Protein AF-A0A0L8AGF2-F1 (afdb_monomer_lite)

Secondary structure (DSSP, 8-state):
-HHHHHHHHHHHSTTEEEEEEEEEE-SSS-EEEEEEEEETTEEEEEEEEETTT-BEEEEEETTPPP-SS-BHHHHHHHHHHHHHHH-

Radius of gyration: 12.72 Å; chains: 1; bounding box: 38×22×30 Å

Foldseek 3Di:
DLVVLQVVVCVLDPQKDKDKDFDDDPVPQWTKIWIFIGGNNHTQKIWIATPPFQFTPDIGHHPQDDDPRDGNVVVSVSVSVVSVVVD

Structure (mmCIF, N/CA/C/O backbone):
data_AF-A0A0L8AGF2-F1
#
_entry.id   AF-A0A0L8AGF2-F1
#
loop_
_atom_site.group_PDB
_atom_site.id
_atom_site.type_symbol
_atom_site.label_atom_id
_atom_site.label_alt_id
_atom_site.label_comp_id
_atom_site.label_asym_id
_atom_site.label_entity_id
_atom_site.label_seq_id
_atom_site.pdbx_PDB_ins_code
_atom_site.Cartn_x
_atom_site.Cartn_y
_atom_site.Cartn_z
_atom_site.occupancy
_atom_site.B_iso_or_equiv
_atom_site.auth_seq_id
_atom_site.auth_comp_id
_atom_site.auth_asym_id
_atom_site.auth_atom_id
_atom_site.pdbx_PDB_model_num
ATOM 1 N N . MET A 1 1 ? 2.232 8.115 -7.685 1.00 77.69 1 MET A N 1
ATOM 2 C CA . MET A 1 1 ? 0.876 7.543 -7.508 1.00 77.69 1 MET A CA 1
ATOM 3 C C . MET A 1 1 ? 0.811 6.521 -6.376 1.00 77.69 1 MET A C 1
ATOM 5 O O . MET A 1 1 ? 0.041 6.761 -5.459 1.00 77.69 1 MET A O 1
ATOM 9 N N . VAL A 1 2 ? 1.662 5.483 -6.352 1.00 86.69 2 VAL A N 1
ATOM 10 C CA . VAL A 1 2 ? 1.752 4.479 -5.259 1.00 86.69 2 VAL A CA 1
ATOM 11 C C . VAL A 1 2 ? 1.728 5.101 -3.853 1.00 86.69 2 VAL A C 1
ATOM 13 O O . VAL A 1 2 ? 0.884 4.752 -3.035 1.00 86.69 2 VAL A O 1
ATOM 16 N N . ARG A 1 3 ? 2.581 6.103 -3.594 1.00 90.56 3 ARG A N 1
ATOM 17 C CA . ARG A 1 3 ? 2.609 6.824 -2.307 1.00 90.56 3 ARG A CA 1
ATOM 18 C C . ARG A 1 3 ? 1.260 7.449 -1.928 1.00 90.56 3 ARG A C 1
ATOM 20 O O . ARG A 1 3 ? 0.901 7.422 -0.763 1.00 90.56 3 ARG A O 1
ATOM 27 N N . GLY A 1 4 ? 0.519 7.989 -2.896 1.00 93.38 4 GLY A N 1
ATOM 28 C CA . GLY A 1 4 ? -0.786 8.608 -2.650 1.00 93.38 4 GLY A CA 1
ATOM 29 C C . GLY A 1 4 ? -1.847 7.591 -2.225 1.00 93.38 4 GLY A C 1
ATOM 30 O O . GLY A 1 4 ? -2.611 7.866 -1.307 1.00 93.38 4 GLY A O 1
ATOM 31 N N . LEU A 1 5 ? -1.849 6.396 -2.829 1.00 93.69 5 LEU A N 1
ATOM 32 C CA . LEU A 1 5 ? -2.729 5.300 -2.404 1.00 93.69 5 LEU A CA 1
ATOM 33 C C . LEU A 1 5 ? -2.369 4.795 -1.004 1.00 93.69 5 LEU A C 1
ATOM 35 O O . LEU A 1 5 ? -3.258 4.558 -0.195 1.00 93.69 5 LEU A O 1
ATOM 39 N N . LEU A 1 6 ? -1.075 4.690 -0.693 1.00 93.31 6 LEU A N 1
ATOM 40 C CA . LEU A 1 6 ? -0.618 4.299 0.640 1.00 93.31 6 LEU A CA 1
ATOM 41 C C . LEU A 1 6 ? -0.992 5.336 1.707 1.00 93.31 6 LEU A C 1
ATOM 43 O O . LEU A 1 6 ? -1.441 4.960 2.785 1.00 93.31 6 LEU A O 1
ATOM 47 N N . THR A 1 7 ? -0.861 6.631 1.405 1.00 93.62 7 THR A N 1
ATOM 48 C CA . THR A 1 7 ? -1.337 7.703 2.293 1.00 93.62 7 THR A CA 1
ATOM 49 C C . THR A 1 7 ? -2.844 7.603 2.514 1.00 93.62 7 THR A C 1
ATOM 51 O O . THR A 1 7 ? -3.281 7.588 3.659 1.00 93.62 7 THR A O 1
ATOM 54 N N . LYS A 1 8 ? -3.635 7.415 1.449 1.00 92.69 8 LYS A N 1
ATOM 55 C CA . LYS A 1 8 ? -5.083 7.207 1.579 1.00 92.69 8 LYS A CA 1
ATOM 56 C C . LYS A 1 8 ? -5.411 6.002 2.468 1.00 92.69 8 LYS A C 1
ATOM 58 O O . LYS A 1 8 ? -6.283 6.102 3.321 1.00 92.69 8 LYS A O 1
ATOM 63 N N . LEU A 1 9 ? -4.694 4.889 2.304 1.00 91.50 9 LEU A N 1
ATOM 64 C CA . LEU A 1 9 ? -4.861 3.695 3.133 1.00 91.50 9 LEU A CA 1
ATOM 65 C C . LEU A 1 9 ? -4.588 3.978 4.622 1.00 91.50 9 LEU A C 1
ATOM 67 O O . LEU A 1 9 ? -5.355 3.532 5.470 1.00 91.50 9 LEU A O 1
ATOM 71 N N . SER A 1 10 ? -3.526 4.726 4.949 1.00 92.00 10 SER A N 1
ATOM 72 C CA . SER A 1 10 ? -3.240 5.111 6.342 1.00 92.00 10 SER A CA 1
ATOM 73 C C . SER A 1 10 ? -4.250 6.108 6.913 1.00 92.00 10 SER A C 1
ATOM 75 O O . SER A 1 10 ? -4.544 6.054 8.104 1.00 92.00 10 SER A O 1
ATOM 77 N N . ASP A 1 11 ? -4.811 6.985 6.080 1.00 91.81 11 ASP A N 1
ATOM 78 C CA . ASP A 1 11 ? -5.810 7.969 6.512 1.00 91.81 11 ASP A CA 1
ATOM 79 C C . ASP A 1 11 ? -7.169 7.315 6.812 1.00 91.81 11 ASP A C 1
AT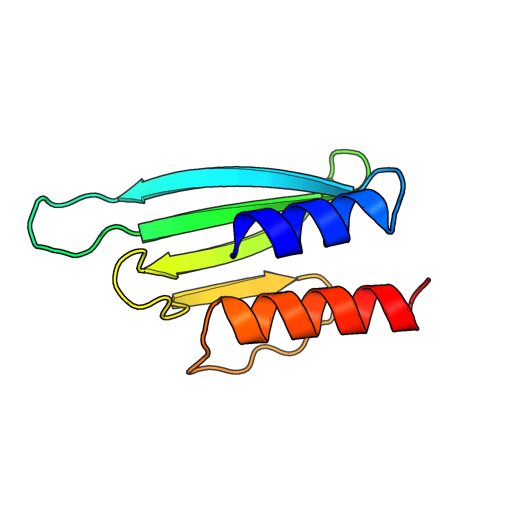OM 81 O O . ASP A 1 11 ? -7.926 7.805 7.647 1.00 91.81 11 ASP A O 1
ATOM 85 N N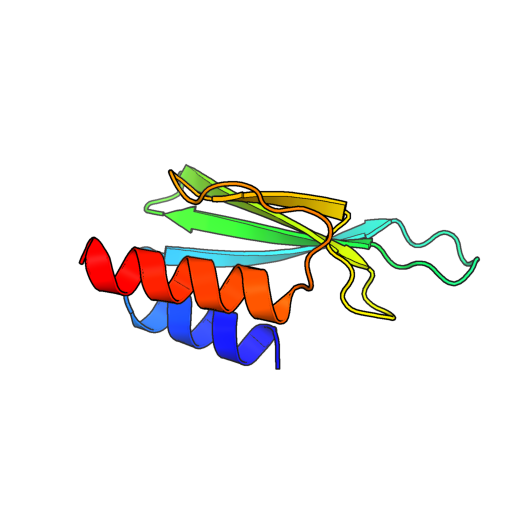 . MET A 1 12 ? -7.480 6.191 6.156 1.00 88.44 12 MET A N 1
ATOM 86 C CA . MET A 1 12 ? -8.743 5.470 6.336 1.00 88.44 12 MET A CA 1
ATOM 87 C C . MET A 1 12 ? -8.868 4.772 7.692 1.00 88.44 12 MET A C 1
ATOM 89 O O . MET A 1 12 ? -9.987 4.586 8.169 1.00 88.44 12 MET A O 1
ATOM 93 N N . ARG A 1 13 ? -7.757 4.357 8.315 1.00 81.88 13 ARG A N 1
ATOM 94 C CA . ARG A 1 13 ? -7.806 3.581 9.560 1.00 81.88 13 ARG A CA 1
ATOM 95 C C . ARG A 1 13 ? -6.696 3.974 10.516 1.00 81.88 13 ARG A C 1
ATOM 97 O O . ARG A 1 13 ? -5.512 3.748 10.266 1.00 81.88 13 ARG A O 1
ATOM 104 N N . THR A 1 14 ? -7.095 4.502 11.668 1.00 82.12 14 THR A N 1
ATOM 105 C CA . THR A 1 14 ? -6.167 4.855 12.740 1.00 82.12 14 THR A CA 1
ATOM 106 C C . THR A 1 14 ? -5.416 3.603 13.196 1.00 82.12 14 THR A C 1
ATOM 108 O O . THR A 1 14 ? -6.021 2.650 13.676 1.00 82.12 14 THR A O 1
ATOM 111 N N . GLY A 1 15 ? -4.093 3.591 13.019 1.00 85.12 15 GLY A N 1
ATOM 112 C CA . GLY A 1 15 ? -3.237 2.452 13.364 1.00 85.12 15 GLY A CA 1
ATOM 113 C C . GLY A 1 15 ? -2.669 1.690 12.166 1.00 85.12 15 GLY A C 1
ATOM 114 O O . GLY A 1 15 ? -1.728 0.919 12.368 1.00 85.12 15 GLY A O 1
ATOM 115 N N . LEU A 1 16 ? -3.155 1.943 10.942 1.00 92.25 16 LEU A N 1
ATOM 116 C CA . LEU A 1 16 ? -2.476 1.503 9.724 1.00 92.25 16 LEU A CA 1
ATOM 117 C C . LEU A 1 16 ? -1.294 2.424 9.413 1.00 92.25 16 LEU A C 1
ATOM 119 O O . LEU A 1 16 ? -1.432 3.636 9.262 1.00 92.25 16 LEU A O 1
ATOM 123 N N . THR A 1 17 ? -0.113 1.834 9.284 1.00 94.94 17 THR A N 1
ATOM 124 C CA . THR A 1 17 ? 1.111 2.528 8.871 1.00 94.94 17 THR A CA 1
ATOM 125 C C . THR A 1 17 ? 1.823 1.715 7.806 1.00 94.94 17 THR A C 1
ATOM 127 O O . THR A 1 17 ? 1.618 0.508 7.680 1.00 94.94 17 THR A O 1
ATOM 130 N N . TRP A 1 18 ? 2.663 2.364 7.011 1.00 95.56 18 TRP A N 1
ATOM 131 C CA . TRP A 1 18 ? 3.386 1.701 5.936 1.00 95.56 18 TRP A CA 1
ATOM 132 C C . TRP A 1 18 ? 4.812 2.231 5.825 1.00 95.56 18 TRP A C 1
ATOM 134 O O . TRP A 1 18 ? 5.112 3.360 6.213 1.00 95.56 18 TRP A O 1
ATOM 144 N N . ARG A 1 19 ? 5.700 1.405 5.274 1.00 94.94 19 ARG A N 1
ATOM 145 C CA . ARG A 1 19 ? 7.058 1.796 4.877 1.00 94.94 19 ARG A CA 1
ATOM 146 C C . ARG A 1 19 ? 7.416 1.152 3.548 1.00 94.94 19 ARG A C 1
ATOM 148 O O . ARG A 1 19 ? 6.901 0.083 3.226 1.00 94.94 19 ARG A O 1
ATOM 155 N N . ILE A 1 20 ? 8.305 1.799 2.805 1.00 93.75 20 ILE A N 1
ATOM 156 C CA . ILE A 1 20 ? 8.865 1.264 1.565 1.00 93.75 20 ILE A CA 1
ATOM 157 C C . ILE A 1 20 ? 10.344 1.004 1.800 1.00 93.75 20 ILE A C 1
ATOM 159 O O . ILE A 1 20 ? 11.078 1.915 2.180 1.00 93.75 20 ILE A O 1
ATOM 163 N N . ASN A 1 21 ? 10.762 -0.230 1.560 1.00 91.00 21 ASN A N 1
ATOM 164 C CA . ASN A 1 21 ? 12.154 -0.638 1.566 1.00 91.00 21 ASN A CA 1
ATOM 165 C C . ASN A 1 21 ? 12.626 -0.847 0.125 1.00 91.00 21 ASN A C 1
ATOM 167 O O . ASN A 1 21 ? 11.857 -1.276 -0.737 1.00 91.00 21 ASN A O 1
ATOM 171 N N . ASN A 1 22 ? 13.903 -0.570 -0.124 1.00 84.56 22 ASN A N 1
ATOM 172 C CA . ASN A 1 22 ? 14.583 -1.015 -1.332 1.00 84.56 22 ASN A CA 1
ATOM 173 C C . ASN A 1 22 ? 15.297 -2.326 -0.996 1.00 84.56 22 ASN A C 1
ATOM 175 O O . ASN A 1 22 ? 16.159 -2.340 -0.117 1.00 84.56 22 ASN A O 1
ATOM 179 N N . THR A 1 23 ? 14.876 -3.423 -1.621 1.00 73.25 23 THR A N 1
ATOM 180 C CA . THR A 1 23 ? 15.349 -4.761 -1.237 1.00 73.25 23 THR A CA 1
ATOM 181 C C . THR A 1 23 ? 16.454 -5.255 -2.167 1.00 73.25 23 THR A C 1
ATOM 183 O O . THR A 1 23 ? 17.294 -6.045 -1.741 1.00 73.25 23 THR A O 1
ATOM 186 N N . TYR A 1 24 ? 16.485 -4.803 -3.425 1.00 70.44 24 TYR A N 1
ATOM 187 C CA . TYR A 1 24 ? 17.483 -5.247 -4.395 1.00 70.44 24 TYR A CA 1
ATOM 188 C C . TYR A 1 24 ? 17.645 -4.242 -5.543 1.00 70.44 24 TYR A C 1
ATOM 190 O O . TYR A 1 24 ? 16.667 -3.899 -6.207 1.00 70.44 24 TYR A O 1
ATOM 198 N N . SER A 1 25 ? 18.882 -3.811 -5.801 1.00 64.31 25 SER A N 1
ATOM 199 C CA . SER A 1 25 ? 19.269 -3.025 -6.978 1.00 64.31 25 SER A CA 1
ATOM 200 C C . SER A 1 25 ? 20.552 -3.622 -7.567 1.00 64.31 25 SER A C 1
ATOM 202 O O . SER A 1 25 ? 21.644 -3.369 -7.062 1.00 64.31 25 SER A O 1
ATOM 204 N N . ASN A 1 26 ? 20.446 -4.456 -8.603 1.00 54.38 26 ASN A N 1
ATOM 205 C CA . ASN A 1 26 ? 21.604 -5.157 -9.190 1.00 54.38 26 ASN A CA 1
ATOM 206 C C . ASN A 1 26 ? 22.345 -4.350 -10.274 1.00 54.38 26 ASN A C 1
ATOM 208 O O . ASN A 1 26 ? 23.164 -4.891 -11.000 1.00 54.38 26 ASN A O 1
ATOM 212 N N . GLY A 1 27 ? 22.041 -3.070 -10.491 1.00 56.41 27 GLY A N 1
ATOM 213 C CA . GLY A 1 27 ? 22.668 -2.322 -11.596 1.00 56.41 27 GLY A CA 1
ATOM 214 C C . GLY A 1 27 ? 22.388 -2.891 -13.002 1.00 56.41 27 GLY A C 1
ATOM 215 O O . GLY A 1 27 ? 22.965 -2.410 -13.969 1.00 56.41 27 GLY A O 1
ATOM 216 N N . ILE A 1 28 ? 21.498 -3.888 -13.109 1.00 60.25 28 ILE A N 1
ATOM 217 C CA . ILE A 1 28 ? 20.936 -4.463 -14.335 1.00 60.25 28 ILE A CA 1
ATOM 218 C C . ILE A 1 28 ? 19.418 -4.248 -14.244 1.00 60.25 28 ILE A C 1
ATOM 220 O O . ILE A 1 28 ? 18.671 -5.155 -13.876 1.00 60.25 28 ILE A O 1
ATOM 224 N N . ASP A 1 29 ? 19.004 -2.996 -14.437 1.00 64.50 29 ASP A N 1
ATOM 225 C CA . ASP A 1 29 ? 17.653 -2.515 -14.787 1.00 64.50 29 ASP A CA 1
ATOM 226 C C . ASP A 1 29 ? 16.424 -3.005 -13.999 1.00 64.50 29 ASP A C 1
ATOM 228 O O . ASP A 1 29 ? 15.300 -2.768 -14.424 1.00 64.50 29 ASP A O 1
ATOM 232 N N . ASN A 1 30 ? 16.586 -3.667 -12.853 1.00 72.44 30 ASN A N 1
ATOM 233 C CA . ASN A 1 30 ? 15.460 -4.133 -12.047 1.00 72.44 30 ASN A CA 1
ATOM 234 C C . ASN A 1 30 ? 15.653 -3.754 -10.582 1.00 72.44 30 ASN A C 1
ATOM 236 O O . ASN A 1 30 ? 16.449 -4.366 -9.859 1.00 72.44 30 ASN A O 1
ATOM 240 N N . THR A 1 31 ? 14.898 -2.751 -10.147 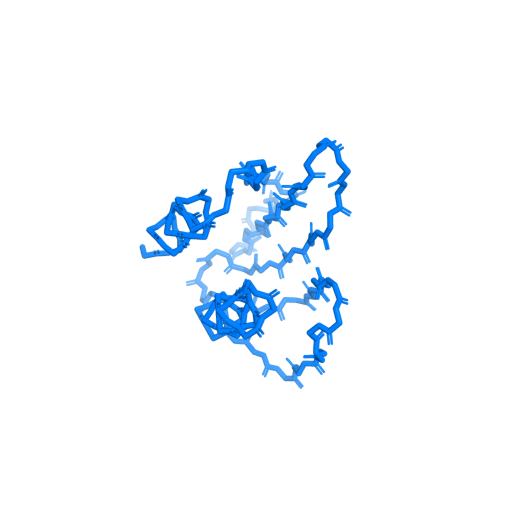1.00 89.00 31 THR A N 1
ATOM 241 C CA . THR A 1 31 ? 14.836 -2.302 -8.762 1.00 89.00 31 THR A CA 1
ATOM 242 C C . THR A 1 31 ? 13.612 -2.906 -8.104 1.00 89.00 31 THR A C 1
ATOM 244 O O . THR A 1 31 ? 12.475 -2.557 -8.418 1.00 89.00 31 THR A O 1
ATOM 247 N N . VAL A 1 32 ? 13.832 -3.791 -7.135 1.00 91.19 32 VAL A N 1
ATOM 248 C CA . VAL A 1 32 ? 12.727 -4.370 -6.370 1.00 91.19 32 VAL A CA 1
ATOM 249 C C . VAL A 1 32 ? 12.461 -3.521 -5.137 1.00 91.19 32 VAL A C 1
ATOM 251 O O . VAL A 1 32 ? 13.302 -3.405 -4.236 1.00 91.19 32 VAL A O 1
ATOM 254 N N . LEU A 1 33 ? 11.257 -2.961 -5.085 1.00 93.06 33 LEU A N 1
ATOM 255 C CA . LEU A 1 33 ? 10.733 -2.285 -3.911 1.00 93.06 33 LEU A CA 1
ATOM 256 C C . LEU A 1 33 ? 9.815 -3.204 -3.122 1.00 93.06 33 LEU A C 1
ATOM 258 O O . LEU A 1 33 ? 9.096 -4.042 -3.666 1.00 93.06 33 LEU A O 1
ATOM 262 N N . GLU A 1 34 ? 9.811 -2.994 -1.814 1.00 95.12 34 GLU A N 1
ATOM 263 C CA . GLU A 1 34 ? 8.954 -3.709 -0.890 1.00 95.12 34 GLU A CA 1
ATOM 264 C C . GLU A 1 34 ? 8.152 -2.733 -0.037 1.00 95.12 34 GLU A C 1
ATOM 266 O O . GLU A 1 34 ? 8.708 -1.972 0.753 1.00 95.12 34 GLU A O 1
ATOM 271 N N . ILE A 1 35 ? 6.830 -2.785 -0.162 1.00 95.94 35 ILE A N 1
ATOM 272 C CA . ILE A 1 35 ? 5.910 -2.110 0.748 1.00 95.94 35 ILE A CA 1
ATOM 273 C C . ILE A 1 35 ? 5.602 -3.058 1.900 1.00 95.94 35 ILE A C 1
ATOM 275 O O . ILE A 1 35 ? 5.149 -4.185 1.693 1.00 95.94 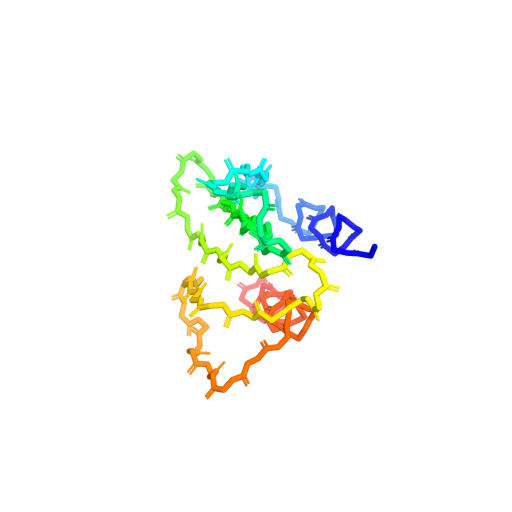35 ILE A O 1
ATOM 279 N N . LEU A 1 36 ? 5.793 -2.574 3.119 1.00 96.25 36 LEU A N 1
ATOM 280 C CA . LEU A 1 36 ? 5.392 -3.249 4.345 1.00 96.25 36 LEU A CA 1
ATOM 281 C C . LEU A 1 36 ? 4.273 -2.449 4.993 1.00 96.25 36 LEU A C 1
ATOM 283 O O . LEU A 1 36 ? 4.424 -1.246 5.202 1.00 96.25 36 LEU A O 1
ATOM 287 N N . ILE A 1 37 ? 3.169 -3.125 5.301 1.00 95.62 37 ILE A N 1
ATOM 288 C CA . ILE A 1 37 ? 1.989 -2.520 5.921 1.00 95.62 37 ILE A CA 1
ATOM 289 C C . ILE A 1 37 ? 1.834 -3.112 7.315 1.00 95.62 37 ILE A C 1
ATOM 291 O O . ILE A 1 37 ? 1.935 -4.329 7.498 1.00 95.62 37 ILE A O 1
ATOM 295 N N . PHE A 1 38 ? 1.609 -2.232 8.280 1.00 94.94 38 PHE A N 1
ATOM 296 C CA . PHE A 1 38 ? 1.490 -2.549 9.689 1.00 94.94 38 PHE A CA 1
ATOM 297 C C . PHE A 1 38 ? 0.161 -2.055 10.227 1.00 94.94 38 PHE A C 1
ATOM 299 O O . PHE A 1 38 ? -0.274 -0.959 9.886 1.00 94.94 38 PHE A O 1
ATOM 306 N N . GLU A 1 39 ? -0.425 -2.828 11.126 1.00 92.62 39 GLU A N 1
ATOM 307 C CA . GLU A 1 39 ? -1.585 -2.449 11.915 1.00 92.62 39 GLU A CA 1
ATOM 308 C C . GLU A 1 39 ? -1.250 -2.660 13.388 1.00 92.62 39 GLU A C 1
ATOM 310 O O . GLU A 1 39 ? -0.824 -3.746 13.769 1.00 92.62 39 GLU A O 1
ATOM 315 N N . SER A 1 40 ? -1.369 -1.624 14.220 1.00 89.69 40 SER A N 1
ATOM 316 C CA . SER A 1 40 ? -1.085 -1.730 15.664 1.00 89.69 40 SER A CA 1
ATOM 317 C C . SER A 1 40 ? 0.288 -2.351 1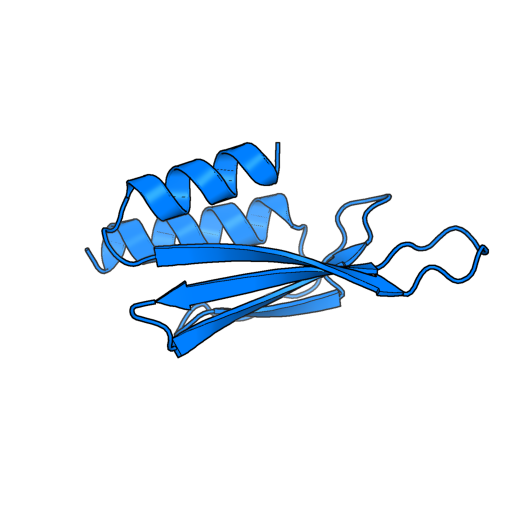5.990 1.00 89.69 40 SER A C 1
ATOM 319 O O . SER A 1 40 ? 0.450 -3.026 17.001 1.00 89.69 40 SER A O 1
ATOM 321 N N . ARG A 1 41 ? 1.297 -2.060 15.150 1.00 86.81 41 ARG A N 1
ATOM 322 C CA . ARG A 1 41 ? 2.687 -2.579 15.186 1.00 86.81 41 ARG A CA 1
ATOM 323 C C . ARG A 1 41 ? 2.884 -4.015 14.686 1.00 86.81 41 ARG A C 1
ATOM 325 O O . ARG A 1 41 ? 4.029 -4.456 14.610 1.00 86.81 41 ARG A O 1
ATOM 332 N N . GLU A 1 42 ? 1.834 -4.711 14.269 1.00 91.88 42 GLU A N 1
ATOM 333 C CA . GLU A 1 42 ? 1.936 -6.023 13.629 1.00 91.88 42 GLU A CA 1
ATOM 334 C C . GLU A 1 42 ? 1.968 -5.894 12.106 1.00 91.88 42 GLU A C 1
ATOM 336 O O . GLU A 1 42 ? 1.226 -5.109 11.522 1.00 91.88 42 GLU A O 1
ATOM 341 N N . GLN A 1 43 ? 2.830 -6.662 11.434 1.00 93.88 43 GLN A N 1
ATOM 342 C CA . GLN A 1 43 ? 2.925 -6.618 9.976 1.00 93.88 43 GLN A CA 1
ATOM 343 C C . GLN A 1 43 ? 1.786 -7.420 9.328 1.00 93.88 43 GLN A C 1
ATOM 345 O O . GLN A 1 43 ? 1.854 -8.645 9.202 1.00 93.88 43 GLN A O 1
ATOM 350 N N . THR A 1 44 ? 0.772 -6.716 8.838 1.00 93.69 44 THR A N 1
ATOM 351 C CA . THR A 1 44 ? -0.414 -7.297 8.194 1.00 93.69 44 THR A CA 1
ATOM 352 C C . THR A 1 44 ? -0.281 -7.405 6.674 1.00 93.69 44 THR A C 1
ATOM 354 O O . THR A 1 44 ? -0.997 -8.190 6.045 1.00 93.69 44 THR A O 1
ATOM 357 N N . GLY A 1 45 ? 0.676 -6.680 6.079 1.00 94.69 45 GLY A N 1
ATOM 358 C CA . GLY A 1 45 ? 0.886 -6.646 4.636 1.00 94.69 45 GLY A CA 1
ATOM 359 C C . GLY A 1 45 ? 2.346 -6.644 4.194 1.00 94.69 45 GLY A C 1
ATOM 360 O O . GLY A 1 45 ? 3.227 -6.107 4.869 1.00 94.69 45 GLY A O 1
ATOM 361 N N . ARG A 1 46 ? 2.602 -7.242 3.030 1.00 95.69 46 ARG A N 1
ATOM 362 C CA . ARG A 1 46 ? 3.872 -7.162 2.296 1.00 95.69 46 ARG A CA 1
ATOM 363 C C . ARG A 1 46 ? 3.589 -7.220 0.804 1.00 95.69 46 ARG A C 1
ATOM 365 O O . ARG A 1 46 ? 2.896 -8.137 0.376 1.00 95.69 46 ARG A O 1
ATOM 372 N N . ILE A 1 47 ? 4.133 -6.290 0.030 1.00 95.81 47 ILE A N 1
ATOM 373 C CA . ILE A 1 47 ? 3.997 -6.245 -1.430 1.00 95.81 47 ILE A CA 1
ATOM 374 C C . ILE A 1 47 ? 5.382 -5.989 -2.020 1.00 95.81 47 ILE A C 1
ATOM 376 O O . ILE A 1 47 ? 5.982 -4.961 -1.721 1.00 95.81 47 ILE A O 1
ATOM 380 N N . ALA A 1 48 ? 5.886 -6.911 -2.833 1.00 94.50 48 ALA A N 1
ATOM 381 C CA . ALA A 1 48 ? 7.136 -6.768 -3.570 1.00 94.50 48 ALA A CA 1
ATOM 382 C C . ALA A 1 48 ? 6.828 -6.521 -5.049 1.00 94.50 48 ALA A C 1
ATOM 384 O O . ALA A 1 48 ? 6.078 -7.292 -5.653 1.00 94.50 48 ALA A O 1
ATOM 385 N N . PHE A 1 49 ? 7.394 -5.462 -5.620 1.00 93.81 49 PHE A N 1
ATOM 386 C CA . PHE A 1 49 ? 7.139 -5.060 -7.002 1.00 93.81 49 PHE A CA 1
ATOM 387 C C . PHE A 1 49 ? 8.377 -4.431 -7.650 1.00 93.81 49 PHE A C 1
ATOM 389 O O . PHE A 1 49 ? 9.271 -3.942 -6.955 1.00 93.81 49 PHE A O 1
ATOM 396 N N . GLN A 1 50 ? 8.425 -4.463 -8.978 1.00 92.88 50 GLN A N 1
ATOM 397 C CA . GLN A 1 50 ? 9.453 -3.797 -9.775 1.00 92.88 50 GLN A CA 1
ATOM 398 C C . GLN A 1 50 ? 9.129 -2.305 -9.893 1.00 92.88 50 GLN A C 1
ATOM 400 O O . GLN A 1 50 ? 7.995 -1.927 -10.191 1.00 92.88 50 GLN A O 1
ATOM 405 N N . LEU A 1 51 ? 10.106 -1.442 -9.612 1.00 90.88 51 LEU A N 1
ATOM 406 C CA . LEU A 1 51 ? 9.926 0.012 -9.669 1.00 90.88 51 LEU A CA 1
ATOM 407 C C . LEU A 1 51 ? 9.669 0.490 -11.101 1.00 90.88 51 LEU A C 1
ATOM 409 O O . LEU A 1 51 ? 8.939 1.458 -11.301 1.00 90.88 51 LEU A O 1
ATOM 413 N N . GLU A 1 52 ? 10.299 -0.169 -12.067 1.00 89.69 52 GLU A N 1
ATOM 414 C CA . GLU A 1 52 ? 10.373 0.263 -13.456 1.00 89.69 52 GLU A CA 1
ATOM 415 C C . GLU A 1 52 ? 9.021 0.166 -14.170 1.00 89.69 52 GLU A C 1
ATOM 417 O O . GLU A 1 52 ? 8.636 1.093 -14.882 1.00 89.69 52 GLU A O 1
ATOM 422 N N . ASP A 1 53 ? 8.281 -0.919 -13.948 1.00 90.94 53 ASP A N 1
ATOM 423 C CA . ASP A 1 53 ? 7.020 -1.198 -14.642 1.00 90.94 53 ASP A CA 1
ATOM 424 C C . ASP A 1 53 ? 5.830 -1.446 -13.703 1.00 90.94 53 ASP A C 1
ATOM 426 O O . ASP A 1 53 ? 4.694 -1.539 -14.166 1.00 90.94 53 ASP A O 1
ATOM 430 N N . GLY A 1 54 ? 6.057 -1.500 -12.386 1.00 92.81 54 GLY A N 1
ATOM 431 C CA . GLY A 1 54 ? 5.012 -1.732 -11.393 1.00 92.81 54 GLY A CA 1
ATOM 432 C C . GLY A 1 54 ? 4.597 -3.195 -11.235 1.00 92.81 54 GLY A C 1
ATOM 433 O O . GLY A 1 54 ? 3.658 -3.463 -10.475 1.00 92.81 54 GLY A O 1
ATOM 434 N N . HIS A 1 55 ? 5.279 -4.135 -11.897 1.00 94.38 55 HIS A N 1
ATOM 435 C CA . HIS A 1 55 ? 4.930 -5.548 -11.861 1.00 94.38 55 HIS A CA 1
ATOM 436 C C . HIS A 1 55 ? 5.074 -6.121 -10.449 1.00 94.38 55 HIS A C 1
ATOM 438 O O . HIS A 1 55 ? 6.133 -6.030 -9.820 1.00 94.38 55 HIS A O 1
ATOM 444 N N . VAL A 1 56 ? 4.008 -6.738 -9.936 1.00 94.81 56 VAL A N 1
ATOM 445 C CA . VAL A 1 56 ? 4.014 -7.347 -8.604 1.00 94.81 56 VAL A CA 1
ATOM 446 C C . VAL A 1 56 ? 4.625 -8.738 -8.679 1.00 94.81 56 VAL A C 1
ATOM 448 O O . VAL A 1 56 ? 4.086 -9.643 -9.306 1.00 94.81 56 VAL A O 1
ATOM 451 N N . ILE A 1 57 ? 5.731 -8.922 -7.964 1.00 93.00 57 ILE A N 1
ATOM 452 C CA . ILE A 1 57 ? 6.441 -10.199 -7.852 1.00 93.00 57 ILE A CA 1
ATOM 453 C C . ILE A 1 57 ? 5.696 -11.119 -6.882 1.00 93.00 57 ILE A C 1
ATOM 455 O O . ILE A 1 57 ? 5.518 -12.311 -7.124 1.00 93.00 57 ILE A O 1
ATOM 459 N N . ASN A 1 58 ? 5.281 -10.571 -5.738 1.00 92.44 58 ASN A N 1
ATOM 460 C CA . ASN A 1 58 ? 4.522 -11.289 -4.721 1.00 92.44 58 ASN A CA 1
ATOM 461 C C . ASN A 1 58 ? 3.864 -10.290 -3.772 1.00 92.44 58 ASN A C 1
ATOM 463 O O . ASN A 1 58 ? 4.416 -9.229 -3.486 1.00 92.44 58 ASN A O 1
ATOM 467 N N . TYR A 1 59 ? 2.721 -10.659 -3.208 1.00 95.38 59 TYR A N 1
ATOM 468 C CA . TYR A 1 59 ? 2.108 -9.888 -2.140 1.00 95.38 59 TYR A CA 1
ATOM 469 C C . TYR A 1 59 ? 1.326 -10.760 -1.171 1.00 95.38 59 TYR A C 1
ATOM 471 O O . TYR A 1 59 ? 0.952 -11.882 -1.492 1.00 95.38 59 TYR A O 1
ATOM 479 N N . ARG A 1 60 ? 1.088 -10.253 0.033 1.00 94.75 60 ARG A N 1
ATOM 480 C CA . ARG A 1 60 ? 0.141 -10.782 1.016 1.00 94.75 60 ARG A CA 1
ATOM 481 C C . ARG A 1 60 ? -0.456 -9.594 1.749 1.00 94.75 60 ARG A C 1
ATOM 483 O O . ARG A 1 60 ? 0.301 -8.758 2.236 1.00 94.75 60 ARG A O 1
ATOM 490 N N . TYR A 1 61 ? -1.774 -9.563 1.882 1.00 93.50 61 TYR A N 1
ATOM 491 C CA . TYR A 1 61 ? -2.465 -8.595 2.721 1.00 93.50 61 TYR A CA 1
ATOM 492 C C . TYR A 1 61 ? -3.726 -9.233 3.297 1.00 93.50 61 TYR A C 1
ATOM 494 O O . TYR A 1 61 ? -4.658 -9.493 2.544 1.00 93.50 61 TYR A O 1
ATOM 502 N N . LYS A 1 62 ? -3.739 -9.511 4.608 1.00 91.06 62 LYS A N 1
ATOM 503 C CA . LYS A 1 62 ? -4.888 -10.115 5.314 1.00 91.06 62 LYS A CA 1
ATOM 504 C C . LYS A 1 62 ? -5.544 -11.252 4.500 1.00 91.06 62 LYS A C 1
ATOM 506 O O . LYS A 1 62 ? -4.846 -12.184 4.099 1.00 91.06 62 LYS A O 1
ATOM 511 N N . GLU A 1 63 ? -6.847 -11.153 4.239 1.00 87.69 63 GLU A N 1
ATOM 512 C CA . GLU A 1 63 ? -7.650 -12.117 3.476 1.00 87.69 63 GLU A CA 1
ATOM 513 C C . GLU A 1 63 ? -7.806 -11.745 1.990 1.00 87.69 63 GLU A C 1
ATOM 515 O O . GLU A 1 63 ? -8.553 -12.399 1.257 1.00 87.69 63 GLU A O 1
ATOM 520 N N . VAL A 1 64 ? -7.096 -10.716 1.508 1.00 86.81 64 VAL A N 1
ATOM 521 C CA . VAL A 1 64 ? -7.116 -10.344 0.088 1.00 86.81 64 VAL A CA 1
ATOM 522 C C . VAL A 1 64 ? -6.545 -11.498 -0.730 1.00 86.81 64 VAL A C 1
ATOM 524 O O . VAL A 1 64 ? -5.394 -11.916 -0.552 1.00 86.81 64 VAL A O 1
ATOM 527 N N . LYS A 1 65 ? -7.364 -12.029 -1.644 1.00 83.88 65 LYS A N 1
ATOM 528 C CA . LYS A 1 65 ? -6.971 -13.133 -2.522 1.00 83.88 65 LYS A CA 1
ATOM 529 C C . LYS A 1 65 ? -5.832 -12.691 -3.430 1.00 83.88 65 LYS A C 1
ATOM 531 O O . LYS A 1 65 ? -5.927 -11.666 -4.099 1.00 83.88 65 LYS A O 1
ATOM 536 N N . LYS A 1 66 ? -4.776 -13.505 -3.484 1.00 84.56 66 LYS A N 1
ATOM 537 C CA . LYS A 1 66 ? -3.666 -13.283 -4.408 1.00 84.56 66 LYS A CA 1
ATOM 538 C C . LYS A 1 66 ? -4.109 -13.551 -5.841 1.00 84.56 66 LYS A C 1
ATOM 540 O O . LYS A 1 66 ? -4.559 -14.655 -6.138 1.00 84.56 66 LYS A O 1
ATOM 545 N N . GLN A 1 67 ? -3.922 -12.575 -6.715 1.00 83.62 67 GLN A N 1
ATOM 546 C CA . GLN A 1 67 ? -4.094 -12.703 -8.154 1.00 83.62 67 GLN A CA 1
ATOM 547 C C . GLN A 1 67 ? -2.792 -12.244 -8.805 1.00 83.62 67 GLN A C 1
ATOM 549 O O . GLN A 1 67 ? -2.355 -11.119 -8.593 1.00 83.62 67 GLN A O 1
ATOM 554 N N . LEU A 1 68 ? -2.121 -13.149 -9.513 1.00 82.75 68 LEU A N 1
ATOM 555 C CA . LEU A 1 68 ? -0.921 -12.855 -10.292 1.00 82.75 68 LEU A CA 1
ATOM 556 C C . LEU A 1 68 ? -1.128 -13.396 -11.715 1.00 82.75 68 LEU A C 1
ATOM 558 O O . LEU A 1 68 ? -1.714 -14.474 -11.852 1.00 82.75 68 LEU A O 1
ATOM 562 N N . PRO A 1 69 ? -0.646 -12.699 -12.759 1.00 84.50 69 PRO A N 1
ATOM 563 C CA . PRO A 1 69 ? 0.118 -11.444 -12.709 1.00 84.50 69 PRO A CA 1
ATOM 564 C C . PRO A 1 69 ? -0.750 -10.236 -12.307 1.00 84.50 69 PRO A C 1
ATOM 566 O O . PRO A 1 69 ? -1.931 -10.195 -12.636 1.00 84.50 69 PRO A O 1
ATOM 569 N N . ALA A 1 70 ? -0.170 -9.262 -11.598 1.00 92.44 70 ALA A N 1
ATOM 570 C CA . ALA A 1 70 ? -0.862 -8.038 -11.181 1.00 92.44 70 ALA A CA 1
ATOM 571 C C . ALA A 1 70 ? 0.062 -6.814 -11.200 1.00 92.44 70 ALA A C 1
ATOM 573 O O . ALA A 1 70 ? 1.286 -6.940 -11.099 1.00 92.44 70 ALA A O 1
ATOM 574 N N . GLN A 1 71 ? -0.543 -5.631 -11.301 1.00 95.38 71 GLN A N 1
ATOM 575 C CA . GLN A 1 71 ? 0.134 -4.342 -11.188 1.00 95.38 71 GLN A CA 1
ATOM 576 C C . GLN A 1 71 ? 0.004 -3.785 -9.770 1.00 95.38 71 GLN A C 1
ATOM 578 O O . GLN A 1 71 ? -1.015 -3.976 -9.104 1.00 95.38 71 GLN A O 1
ATOM 583 N N . ILE A 1 72 ? 1.020 -3.053 -9.302 1.00 95.19 72 ILE A N 1
ATOM 584 C CA . ILE A 1 72 ? 1.033 -2.503 -7.935 1.00 95.19 72 ILE A CA 1
ATOM 585 C C . ILE A 1 72 ? -0.176 -1.603 -7.656 1.00 95.19 72 ILE A C 1
ATOM 587 O O . ILE A 1 72 ? -0.694 -1.574 -6.541 1.00 95.19 72 ILE A O 1
ATOM 591 N N . MET A 1 73 ? -0.646 -0.883 -8.673 1.00 94.62 73 MET A N 1
ATOM 592 C CA . MET A 1 73 ? -1.822 -0.025 -8.562 1.00 94.62 73 MET A CA 1
ATOM 593 C C . MET A 1 73 ? -3.089 -0.839 -8.295 1.00 94.62 73 MET A C 1
ATOM 595 O O . MET A 1 73 ? -3.823 -0.497 -7.371 1.00 94.62 73 MET A O 1
ATOM 599 N N . ASP A 1 74 ? -3.298 -1.930 -9.032 1.00 94.38 74 ASP A N 1
ATOM 600 C CA . ASP A 1 74 ? -4.467 -2.800 -8.870 1.00 94.38 74 ASP A CA 1
ATOM 601 C C . ASP A 1 74 ? -4.464 -3.450 -7.484 1.00 94.38 74 ASP A C 1
ATOM 603 O O . ASP A 1 74 ? -5.449 -3.365 -6.756 1.00 94.38 74 ASP A O 1
ATOM 607 N N . VAL A 1 75 ? -3.311 -3.970 -7.046 1.00 95.12 75 VAL A N 1
ATOM 608 C CA . VAL A 1 75 ? -3.171 -4.562 -5.705 1.00 95.12 75 VAL A CA 1
ATOM 609 C C . VAL A 1 75 ? -3.488 -3.548 -4.604 1.00 95.12 75 VAL A C 1
ATOM 611 O O . VAL A 1 75 ? -4.153 -3.887 -3.626 1.00 95.12 75 VAL A O 1
ATOM 614 N N . LEU A 1 76 ? -3.035 -2.297 -4.727 1.00 95.12 76 LEU A N 1
ATOM 615 C CA . LEU A 1 76 ? -3.341 -1.267 -3.730 1.00 95.12 76 LEU A CA 1
ATOM 616 C C . LEU A 1 76 ? -4.812 -0.839 -3.757 1.00 95.12 76 LEU A C 1
ATOM 618 O O . LEU A 1 76 ? -5.364 -0.542 -2.699 1.00 95.12 76 LEU A O 1
ATOM 622 N N . LEU A 1 77 ? -5.452 -0.820 -4.928 1.00 94.12 77 LEU A N 1
ATOM 623 C CA . LEU A 1 77 ? -6.888 -0.565 -5.043 1.00 94.12 77 LEU A CA 1
ATOM 624 C C . LEU A 1 77 ? -7.713 -1.698 -4.426 1.00 94.12 77 LEU A C 1
ATOM 626 O O . LEU A 1 77 ? -8.682 -1.410 -3.724 1.00 94.12 77 LEU A O 1
ATOM 630 N N . ASP A 1 78 ? -7.302 -2.953 -4.599 1.00 93.38 78 ASP A N 1
ATOM 631 C CA . ASP A 1 78 ? -7.931 -4.109 -3.954 1.00 93.38 78 ASP A CA 1
ATOM 632 C C . ASP A 1 78 ? -7.785 -4.049 -2.431 1.00 93.38 78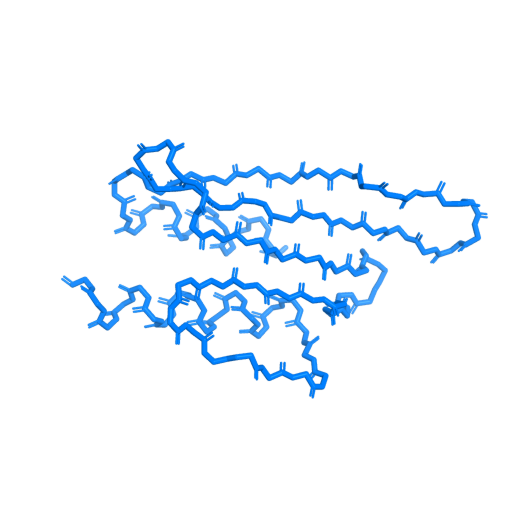 ASP A C 1
ATOM 634 O O . ASP A 1 78 ? -8.751 -4.270 -1.704 1.00 93.38 78 ASP A O 1
ATOM 638 N N . VAL A 1 79 ? -6.596 -3.691 -1.934 1.00 93.69 79 VAL A N 1
ATOM 639 C CA . VAL A 1 79 ? -6.339 -3.497 -0.498 1.00 93.69 79 VAL A CA 1
ATOM 640 C C . VAL A 1 79 ? -7.212 -2.381 0.077 1.00 93.69 79 VAL A C 1
ATOM 642 O O . VAL A 1 79 ? -7.827 -2.564 1.124 1.00 93.69 79 VAL A O 1
ATOM 645 N N . ILE A 1 80 ? -7.305 -1.240 -0.610 1.00 93.12 80 ILE A N 1
ATOM 646 C CA . ILE A 1 80 ? -8.186 -0.139 -0.198 1.00 93.12 80 ILE A CA 1
ATOM 647 C C . ILE A 1 80 ? -9.645 -0.598 -0.198 1.00 93.12 80 ILE A C 1
ATOM 649 O O . ILE A 1 80 ? -10.357 -0.347 0.768 1.00 93.12 80 ILE A O 1
ATOM 653 N N . SER A 1 81 ? -10.082 -1.285 -1.253 1.00 92.50 81 SER A N 1
ATOM 654 C CA . SER A 1 81 ? -11.457 -1.779 -1.374 1.00 92.50 81 SER A CA 1
ATOM 655 C C . SER A 1 81 ? -11.796 -2.773 -0.265 1.00 92.50 81 SER A C 1
ATOM 657 O O . SER A 1 81 ? -12.881 -2.701 0.300 1.00 92.50 81 SER A O 1
ATOM 659 N N . PHE A 1 82 ? -10.858 -3.649 0.100 1.00 92.12 82 PHE A N 1
ATOM 660 C CA . PHE A 1 82 ? -10.998 -4.552 1.238 1.00 92.12 82 PHE A CA 1
ATOM 661 C C . PHE A 1 82 ? -11.132 -3.793 2.565 1.00 92.12 82 PHE A C 1
ATOM 663 O O . PHE A 1 82 ? -12.038 -4.072 3.343 1.00 92.12 82 PHE A O 1
ATOM 670 N N . GLU A 1 83 ? -10.285 -2.796 2.834 1.00 91.00 83 GLU A N 1
ATOM 671 C CA . GLU A 1 83 ? -10.430 -2.012 4.069 1.00 91.00 83 GLU A CA 1
ATOM 672 C C . GLU A 1 83 ? -11.729 -1.184 4.081 1.00 91.00 83 GLU A C 1
ATOM 674 O O . GLU A 1 83 ? -12.252 -0.922 5.156 1.00 91.00 83 GLU A O 1
ATOM 679 N N . MET A 1 84 ? -12.295 -0.816 2.922 1.00 89.75 84 MET A N 1
ATOM 680 C CA . MET A 1 84 ? -13.616 -0.168 2.848 1.00 89.75 84 MET A CA 1
ATOM 681 C C . MET A 1 84 ? -14.784 -1.105 3.175 1.00 89.75 84 MET A C 1
ATOM 683 O O . MET A 1 84 ? -15.843 -0.613 3.549 1.00 89.75 84 MET A O 1
ATOM 687 N N . THR A 1 85 ? -14.642 -2.420 2.985 1.00 87.31 85 THR A N 1
ATOM 688 C CA . THR A 1 85 ? -15.718 -3.386 3.273 1.00 87.31 85 THR A CA 1
ATOM 689 C C . THR A 1 85 ? -15.653 -3.948 4.687 1.00 87.31 85 THR A C 1
ATOM 691 O O . THR A 1 85 ? -16.673 -4.406 5.197 1.00 87.31 85 THR A O 1
ATOM 694 N N . VAL A 1 86 ? -14.465 -3.952 5.298 1.00 78.12 86 VAL A N 1
ATOM 695 C CA . VAL A 1 86 ? -14.224 -4.492 6.646 1.00 78.12 86 VAL A CA 1
ATOM 696 C C . VAL A 1 86 ? -14.292 -3.407 7.737 1.00 78.12 86 VAL A C 1
ATOM 698 O O . VAL A 1 86 ? -14.405 -3.752 8.915 1.00 78.12 86 VAL A O 1
ATOM 701 N N . ALA A 1 87 ? -14.230 -2.121 7.368 1.00 57.47 87 ALA A N 1
ATOM 702 C CA . ALA A 1 87 ? -14.447 -0.976 8.265 1.00 57.47 87 ALA A CA 1
ATOM 703 C C . ALA A 1 87 ? -15.937 -0.724 8.544 1.00 57.47 87 ALA A C 1
ATOM 705 O O . ALA A 1 87 ? -16.242 -0.373 9.708 1.00 57.47 87 ALA A O 1
#

Organism: NCBI:txid1566026

pLDDT: mean 88.47, std 9.58, range [54.38, 96.25]

Sequence (87 aa):
MVRGLLTKLSDMRTGLTWRINNTYSNGIDNTVLEILIFESREQTGRIAFQLEDGHVINYRYKEVKKQLPAQIMDVLLDVISFEMTVA